Protein AF-A0A359B6L3-F1 (afdb_monomer_lite)

Radius of gyration: 20.57 Å; chains: 1; bounding box: 55×35×46 Å

pLDDT: mean 72.16, std 19.34, range [36.16, 95.44]

Foldseek 3Di:
DDDDDDDQQWKWFQDPPPRDIDIDSDQADWDADPPPRHTCRVTGIDRPDPPVPPPDPPDDDDDDDDDDDDD

Structure (mmCIF, N/CA/C/O backbone):
data_AF-A0A359B6L3-F1
#
_entry.id   AF-A0A359B6L3-F1
#
loop_
_atom_site.group_PDB
_atom_site.id
_atom_site.type_symbol
_atom_site.label_atom_id
_atom_site.label_alt_i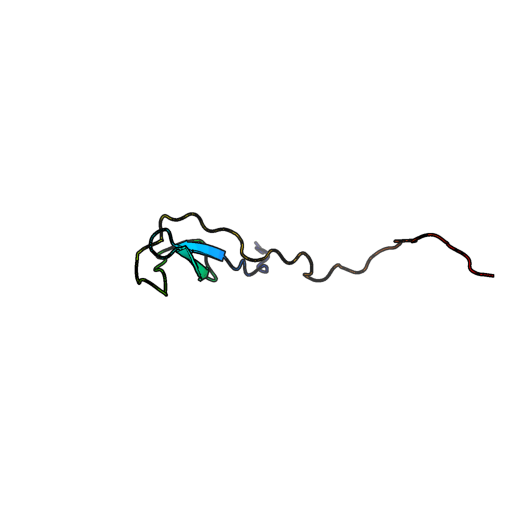d
_atom_site.label_comp_id
_atom_site.label_asym_id
_atom_site.label_entity_id
_atom_site.label_seq_id
_atom_site.pdbx_PDB_ins_code
_atom_site.Cartn_x
_atom_site.Cartn_y
_atom_site.Cartn_z
_atom_site.occupancy
_atom_site.B_iso_or_equiv
_atom_site.auth_seq_id
_atom_site.auth_comp_id
_atom_site.auth_asym_id
_atom_site.auth_atom_id
_atom_site.pdbx_PDB_model_num
ATOM 1 N N . MET A 1 1 ? 22.256 -11.603 -21.477 1.00 37.59 1 MET A N 1
ATOM 2 C CA . MET A 1 1 ? 21.482 -10.512 -20.850 1.00 37.59 1 MET A CA 1
ATOM 3 C C . MET A 1 1 ? 21.515 -10.743 -19.349 1.00 37.59 1 MET A C 1
ATOM 5 O O . MET A 1 1 ? 20.828 -11.633 -18.871 1.00 37.59 1 MET A O 1
ATOM 9 N N . LEU A 1 2 ? 22.396 -10.053 -18.625 1.00 36.16 2 LEU A N 1
ATOM 10 C CA . LEU A 1 2 ? 22.457 -10.142 -17.165 1.00 36.16 2 LEU A CA 1
ATOM 11 C C . LEU A 1 2 ? 21.679 -8.948 -16.612 1.00 36.16 2 LEU A C 1
ATOM 13 O O . LEU A 1 2 ? 22.170 -7.825 -16.646 1.00 36.16 2 LEU A O 1
ATOM 17 N N . VAL A 1 3 ? 20.443 -9.181 -16.175 1.00 49.00 3 VAL A N 1
ATOM 18 C CA . VAL A 1 3 ? 19.695 -8.195 -15.389 1.00 49.00 3 VAL A CA 1
ATOM 19 C C . VAL A 1 3 ? 20.234 -8.309 -13.969 1.00 49.00 3 VAL A C 1
ATOM 21 O O . VAL A 1 3 ? 20.063 -9.344 -13.324 1.00 49.00 3 VAL A O 1
ATOM 24 N N . VAL A 1 4 ? 20.953 -7.285 -13.520 1.00 48.25 4 VAL A N 1
ATOM 25 C CA . VAL A 1 4 ? 21.466 -7.182 -12.153 1.00 48.25 4 VAL A CA 1
ATOM 26 C C . VAL A 1 4 ? 20.287 -7.211 -11.170 1.00 48.25 4 VAL A C 1
ATOM 28 O O . VAL A 1 4 ? 19.542 -6.249 -11.033 1.00 48.25 4 VAL A O 1
ATOM 31 N N . LYS A 1 5 ? 20.073 -8.367 -10.536 1.00 58.47 5 LYS A N 1
ATOM 32 C CA . LYS A 1 5 ? 19.181 -8.546 -9.385 1.00 58.47 5 LYS A CA 1
ATOM 33 C C . LYS A 1 5 ? 19.912 -8.054 -8.140 1.00 58.47 5 LYS A C 1
ATOM 35 O O . LYS A 1 5 ? 21.030 -8.508 -7.910 1.00 58.47 5 LYS A O 1
ATOM 40 N N . GLY A 1 6 ? 19.283 -7.211 -7.323 1.00 52.97 6 GLY A N 1
ATOM 41 C CA . GLY A 1 6 ? 19.787 -6.982 -5.967 1.00 52.97 6 GLY A CA 1
ATOM 42 C C . GLY A 1 6 ? 19.526 -5.612 -5.360 1.00 52.97 6 GLY A C 1
ATOM 43 O O . GLY A 1 6 ? 20.472 -4.979 -4.916 1.00 52.97 6 GLY A O 1
ATOM 44 N N . LEU A 1 7 ? 18.266 -5.192 -5.293 1.00 54.56 7 LEU A N 1
ATOM 45 C CA . LEU A 1 7 ? 17.722 -4.471 -4.143 1.00 54.56 7 LEU A CA 1
ATOM 46 C C . LEU A 1 7 ? 16.347 -5.098 -3.927 1.00 54.56 7 LEU A C 1
ATOM 48 O O . LEU A 1 7 ? 15.494 -5.040 -4.809 1.00 54.56 7 LEU A O 1
ATOM 52 N N . GLU A 1 8 ? 16.177 -5.8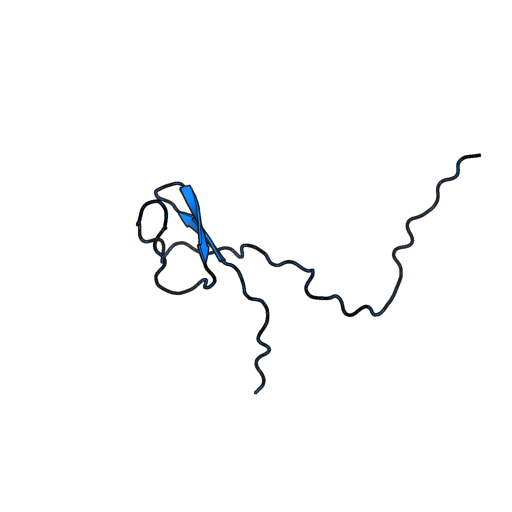33 -2.834 1.00 58.22 8 GLU A N 1
ATOM 53 C CA . GLU A 1 8 ? 14.856 -6.314 -2.439 1.00 58.22 8 GLU A CA 1
ATOM 54 C C . GLU A 1 8 ? 14.102 -5.087 -1.945 1.00 58.22 8 GLU A C 1
ATOM 56 O O . GLU A 1 8 ? 14.199 -4.714 -0.777 1.00 58.22 8 GLU A O 1
ATOM 61 N N . ASP A 1 9 ? 13.460 -4.382 -2.874 1.00 68.31 9 ASP A N 1
ATOM 62 C CA . ASP A 1 9 ? 12.634 -3.235 -2.544 1.00 68.31 9 ASP A CA 1
ATOM 63 C C . ASP A 1 9 ? 11.541 -3.726 -1.585 1.00 68.31 9 ASP A C 1
ATOM 65 O O . ASP A 1 9 ? 10.609 -4.433 -1.969 1.00 68.31 9 ASP A O 1
ATOM 69 N N . LEU A 1 10 ? 11.687 -3.405 -0.299 1.00 81.44 10 LEU A N 1
ATOM 70 C CA . LEU A 1 10 ? 10.604 -3.550 0.658 1.00 81.44 10 LEU A CA 1
ATOM 71 C C . LEU A 1 10 ? 9.611 -2.440 0.331 1.00 81.44 10 LEU A C 1
ATOM 73 O O . LEU A 1 10 ? 9.966 -1.264 0.343 1.00 81.44 10 LEU A O 1
ATOM 77 N N . PHE A 1 11 ? 8.378 -2.799 0.018 1.00 86.00 11 PHE A N 1
ATOM 78 C CA . PHE A 1 11 ? 7.306 -1.860 -0.270 1.00 86.00 11 PHE A CA 1
ATOM 79 C C . PHE A 1 11 ? 6.440 -1.677 0.967 1.00 86.00 11 PHE A C 1
ATOM 81 O O . PHE A 1 11 ? 6.197 -2.621 1.718 1.00 86.00 11 PHE A O 1
ATOM 88 N N . LYS A 1 12 ? 5.940 -0.463 1.152 1.00 90.12 12 LYS A N 1
ATOM 89 C CA . LYS A 1 12 ? 4.998 -0.083 2.197 1.00 90.12 12 LYS A CA 1
ATOM 90 C C . LYS A 1 12 ? 3.740 0.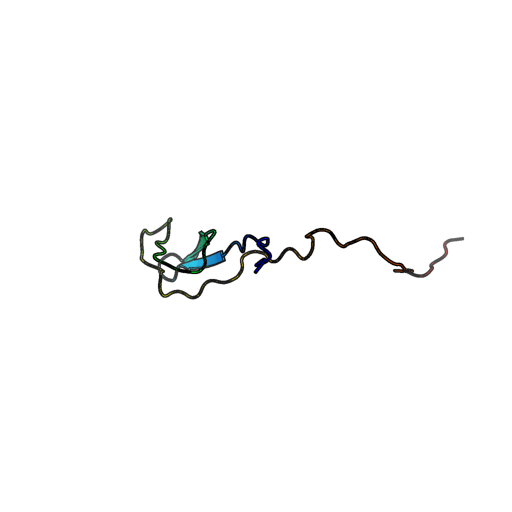494 1.554 1.00 90.12 12 LYS A C 1
ATOM 92 O O . LYS A 1 12 ? 3.829 1.276 0.617 1.00 90.12 12 LYS A O 1
ATOM 97 N N . LYS A 1 13 ? 2.570 0.151 2.081 1.00 90.75 13 LYS A N 1
ATOM 98 C CA . LYS A 1 13 ? 1.285 0.791 1.780 1.00 90.75 13 LYS A CA 1
ATOM 99 C C . LYS A 1 13 ? 0.613 1.197 3.081 1.00 90.75 13 LYS A C 1
ATOM 101 O O . LYS A 1 13 ? 0.589 0.411 4.024 1.00 90.75 13 LYS A O 1
ATOM 106 N N . VAL A 1 14 ? 0.019 2.385 3.118 1.00 93.38 14 VAL A N 1
ATOM 107 C CA . VAL A 1 14 ? -0.842 2.804 4.232 1.00 93.38 14 VAL A CA 1
ATOM 108 C C . VAL A 1 14 ? -2.275 2.392 3.915 1.00 93.38 14 VAL A C 1
ATOM 110 O O . VAL A 1 14 ? -2.802 2.717 2.850 1.00 93.38 14 VAL A O 1
ATOM 113 N N . CYS A 1 15 ? -2.917 1.643 4.810 1.00 93.56 15 CYS A N 1
ATOM 114 C CA . CYS A 1 15 ? -4.290 1.204 4.589 1.00 93.56 15 CYS A CA 1
ATOM 115 C C . CYS A 1 15 ? -5.285 2.373 4.761 1.00 93.56 15 CYS A C 1
ATOM 117 O O . CYS A 1 15 ? -5.334 2.949 5.842 1.00 93.56 15 CYS A O 1
ATOM 119 N N . PRO A 1 16 ? -6.157 2.688 3.785 1.00 93.12 16 PRO A N 1
ATOM 120 C CA . PRO A 1 16 ? -7.135 3.776 3.916 1.00 93.12 16 PRO A CA 1
ATOM 121 C C . PRO A 1 16 ? -8.317 3.438 4.841 1.00 93.12 16 PRO A C 1
ATOM 123 O O . PRO A 1 16 ? -9.127 4.307 5.138 1.00 93.12 16 PRO A O 1
ATOM 126 N N . TYR A 1 17 ? -8.446 2.178 5.272 1.00 93.75 17 TYR A N 1
ATOM 127 C CA . TYR A 1 17 ? -9.559 1.718 6.108 1.00 93.75 17 TYR A CA 1
ATOM 128 C C . TYR A 1 17 ? -9.206 1.684 7.595 1.00 93.75 17 TYR A C 1
ATOM 130 O O . TYR A 1 17 ? -10.025 2.057 8.428 1.00 93.75 17 TYR A O 1
ATOM 138 N N . CYS A 1 18 ? -8.000 1.218 7.933 1.00 94.12 18 CYS A N 1
ATOM 139 C CA . CYS A 1 18 ? -7.539 1.116 9.320 1.00 94.12 18 CYS A CA 1
ATOM 140 C C . CYS A 1 18 ? -6.340 2.013 9.641 1.00 94.12 18 CYS A C 1
ATOM 142 O O . CYS A 1 18 ? -5.927 2.049 10.791 1.00 94.12 18 CYS A O 1
ATOM 144 N N . HIS A 1 19 ? -5.793 2.720 8.646 1.00 93.56 19 HIS A N 1
ATOM 145 C CA . HIS A 1 19 ? -4.638 3.620 8.760 1.00 93.56 19 HIS A CA 1
ATOM 146 C C . HIS A 1 19 ? -3.329 2.965 9.228 1.00 93.56 19 HIS A C 1
ATOM 148 O O . HIS A 1 19 ? -2.369 3.668 9.522 1.00 93.56 19 HIS A O 1
ATOM 154 N N . GLU A 1 20 ? -3.262 1.632 9.221 1.00 93.25 20 GLU A N 1
ATOM 155 C CA . GLU A 1 20 ? -2.055 0.881 9.571 1.00 93.25 20 GLU A CA 1
ATOM 156 C C . GLU A 1 20 ? -1.110 0.713 8.374 1.00 93.25 20 GLU A C 1
ATOM 158 O O . GLU A 1 20 ? -1.534 0.604 7.213 1.00 93.25 20 GLU A O 1
ATOM 163 N N . ASP A 1 21 ? 0.180 0.620 8.686 1.00 91.00 21 ASP A N 1
ATOM 164 C CA . ASP A 1 21 ? 1.259 0.394 7.731 1.00 91.00 21 ASP A CA 1
ATOM 165 C C . ASP A 1 21 ? 1.361 -1.087 7.343 1.00 91.00 21 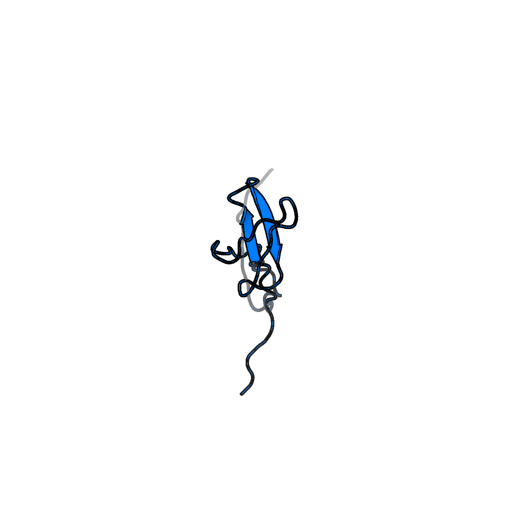ASP A C 1
ATOM 167 O O . ASP A 1 21 ? 1.684 -1.941 8.165 1.00 91.00 21 ASP A O 1
ATOM 171 N N . SER A 1 22 ? 1.156 -1.408 6.069 1.00 86.25 22 SER A N 1
ATOM 172 C CA . SER A 1 22 ? 1.353 -2.752 5.528 1.00 86.25 22 SER A CA 1
ATOM 173 C C . SER A 1 22 ? 2.646 -2.819 4.721 1.00 86.25 22 SER A C 1
ATOM 175 O O . SER A 1 22 ? 2.877 -1.970 3.865 1.00 86.25 22 SER A O 1
ATOM 177 N N . TYR A 1 23 ? 3.469 -3.842 4.957 1.00 86.56 23 TYR A N 1
ATOM 178 C CA . TYR A 1 23 ? 4.735 -4.059 4.253 1.00 86.56 23 TYR A CA 1
ATOM 179 C C . TYR A 1 23 ? 4.663 -5.311 3.372 1.00 86.56 23 TYR A C 1
ATOM 181 O O . TYR A 1 23 ? 4.053 -6.308 3.758 1.00 86.56 23 TYR A O 1
ATOM 189 N N . SER A 1 24 ? 5.295 -5.273 2.199 1.00 84.00 24 SER A N 1
ATOM 190 C CA . SER A 1 24 ? 5.378 -6.398 1.262 1.00 84.00 24 SER A CA 1
ATOM 191 C C . SER A 1 24 ? 6.710 -6.388 0.520 1.00 84.00 24 SER A C 1
ATOM 193 O O . SER A 1 24 ? 7.271 -5.333 0.248 1.00 84.00 24 SER A O 1
ATOM 195 N N . ALA A 1 25 ? 7.198 -7.564 0.133 1.00 80.81 25 ALA A N 1
ATOM 196 C CA . ALA A 1 25 ? 8.373 -7.705 -0.731 1.00 80.81 25 ALA A CA 1
ATOM 197 C C . ALA A 1 25 ? 8.059 -7.451 -2.223 1.00 80.81 25 ALA A C 1
ATOM 199 O O . ALA A 1 25 ? 8.924 -7.604 -3.081 1.00 80.81 25 ALA A O 1
ATOM 200 N N . SER A 1 26 ? 6.809 -7.107 -2.555 1.00 80.38 26 SER A N 1
ATOM 201 C CA . SER A 1 26 ? 6.389 -6.765 -3.913 1.00 80.38 26 SER A CA 1
ATOM 202 C C . SER A 1 26 ? 5.441 -5.571 -3.915 1.00 80.38 26 SER A C 1
ATOM 204 O O . SER A 1 26 ? 4.469 -5.540 -3.162 1.00 80.38 26 SER A O 1
ATOM 206 N N . GLY A 1 27 ? 5.711 -4.601 -4.790 1.00 80.06 27 GLY A N 1
ATOM 207 C CA . GLY A 1 27 ? 4.857 -3.436 -5.019 1.00 80.06 27 GLY A CA 1
ATOM 208 C C . GLY A 1 27 ? 3.682 -3.713 -5.962 1.00 80.06 27 GLY A C 1
ATOM 209 O O . GLY A 1 27 ? 2.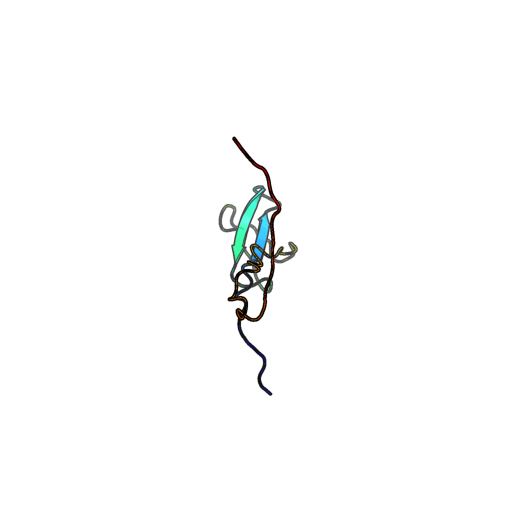838 -2.844 -6.163 1.00 80.06 27 GLY A O 1
ATOM 210 N N . VAL A 1 28 ? 3.613 -4.905 -6.558 1.00 78.69 28 VAL A N 1
ATOM 211 C CA . VAL A 1 28 ? 2.611 -5.264 -7.569 1.00 78.69 28 VAL A CA 1
ATOM 212 C C . VAL A 1 28 ? 1.811 -6.494 -7.148 1.00 78.69 28 VAL A C 1
ATOM 214 O O . VAL A 1 28 ? 2.287 -7.335 -6.390 1.00 78.69 28 VAL A O 1
ATOM 217 N N . GLY A 1 29 ? 0.600 -6.621 -7.688 1.00 86.50 29 GLY A N 1
ATOM 218 C CA . GLY A 1 29 ? -0.282 -7.759 -7.433 1.00 86.50 29 GLY A CA 1
ATOM 219 C C . GLY A 1 29 ? -1.267 -7.536 -6.287 1.00 86.50 29 GLY A C 1
ATOM 220 O O . GLY A 1 29 ? -1.378 -6.438 -5.743 1.00 86.50 29 GLY A O 1
ATOM 221 N N . ASN A 1 30 ? -2.023 -8.591 -5.969 1.00 90.50 30 ASN A N 1
ATOM 222 C CA . ASN A 1 30 ? -3.076 -8.535 -4.961 1.00 90.50 30 ASN A CA 1
ATOM 223 C C . ASN A 1 30 ? -2.475 -8.273 -3.577 1.00 90.50 30 ASN A C 1
ATOM 225 O O . ASN A 1 30 ? -1.660 -9.060 -3.092 1.00 90.50 30 ASN A O 1
ATOM 229 N N . TRP A 1 31 ? -2.903 -7.188 -2.945 1.00 91.69 31 TRP A N 1
ATOM 230 C CA . TRP A 1 31 ? -2.436 -6.792 -1.627 1.00 91.69 31 TRP A CA 1
ATOM 231 C C . TRP A 1 31 ? -3.633 -6.594 -0.708 1.00 91.69 31 TRP A C 1
ATOM 233 O O . TRP A 1 31 ? -4.455 -5.699 -0.903 1.00 91.69 31 TRP A O 1
ATOM 243 N N . VAL A 1 32 ? -3.711 -7.431 0.321 1.00 93.88 32 VAL A N 1
ATOM 244 C CA . VAL A 1 32 ? -4.732 -7.357 1.366 1.00 93.88 32 VAL A CA 1
ATOM 245 C C . VAL A 1 32 ? -4.086 -6.838 2.644 1.00 93.88 32 VAL A C 1
ATOM 247 O O . VAL A 1 32 ? -3.010 -7.293 3.030 1.00 93.88 32 VAL A O 1
ATOM 250 N N . CYS A 1 33 ? -4.722 -5.868 3.296 1.00 92.88 33 CYS A N 1
ATOM 251 C CA . CYS A 1 33 ? -4.246 -5.344 4.567 1.00 92.88 33 CYS A CA 1
ATOM 252 C C . CYS A 1 33 ? -4.293 -6.454 5.636 1.00 92.88 33 CYS A C 1
ATOM 254 O O . CYS A 1 33 ? -5.371 -7.003 5.873 1.00 92.88 33 CYS A O 1
ATOM 256 N N . PRO A 1 34 ? -3.183 -6.763 6.332 1.00 91.56 34 PRO A N 1
ATOM 257 C CA . PRO A 1 34 ? -3.150 -7.845 7.318 1.00 91.56 34 PRO A CA 1
ATOM 258 C C . PRO A 1 34 ? -3.920 -7.513 8.605 1.00 91.56 34 PRO A C 1
ATOM 260 O O . PRO A 1 34 ? -4.235 -8.415 9.373 1.00 91.56 34 PRO A O 1
ATOM 263 N N . TYR A 1 35 ? -4.239 -6.237 8.838 1.00 94.19 35 TYR A N 1
ATOM 264 C CA . TYR A 1 35 ? -4.904 -5.777 10.059 1.00 94.19 35 TYR A CA 1
ATOM 265 C C . TYR A 1 35 ? -6.428 -5.758 9.929 1.00 94.19 35 TYR A C 1
ATOM 267 O O . TYR A 1 35 ? -7.131 -6.184 10.839 1.00 94.19 35 TYR A O 1
ATOM 275 N N . CYS A 1 36 ? -6.953 -5.283 8.794 1.00 94.25 36 CYS A N 1
ATOM 276 C CA . CYS A 1 36 ? -8.400 -5.154 8.578 1.00 94.25 36 CYS A CA 1
ATOM 277 C C . CYS A 1 36 ? -8.952 -6.048 7.462 1.00 94.25 36 CYS A C 1
ATOM 279 O O . CYS A 1 36 ? -10.146 -5.995 7.177 1.00 94.25 36 CYS A O 1
ATOM 281 N N . SER A 1 37 ? -8.105 -6.864 6.824 1.00 95.38 37 SER A N 1
ATOM 282 C CA . SER A 1 37 ? -8.467 -7.759 5.712 1.00 95.38 37 SER A CA 1
ATOM 283 C C . SER A 1 37 ? -9.083 -7.061 4.490 1.00 95.38 37 SER A C 1
ATOM 285 O O . SER A 1 37 ? -9.645 -7.719 3.618 1.00 95.38 37 SER A O 1
ATOM 287 N N . GLN A 1 38 ? -8.968 -5.734 4.396 1.00 95.44 38 GLN A N 1
ATOM 288 C CA . GLN A 1 38 ? -9.450 -4.971 3.249 1.00 95.44 38 GLN A CA 1
ATOM 289 C C . GLN A 1 38 ? -8.469 -5.040 2.084 1.00 95.44 38 GLN A C 1
ATOM 291 O O . GLN A 1 38 ? -7.249 -5.066 2.272 1.00 95.44 38 GLN A O 1
ATOM 296 N N . ASN A 1 39 ? -9.009 -5.028 0.869 1.00 93.75 39 ASN A N 1
ATOM 297 C CA . ASN A 1 39 ? -8.200 -4.986 -0.338 1.00 93.75 39 ASN A CA 1
ATOM 298 C C . ASN A 1 39 ? -7.587 -3.585 -0.513 1.00 93.75 39 ASN A C 1
ATOM 300 O O . ASN A 1 39 ? -8.297 -2.581 -0.536 1.00 93.75 39 ASN A O 1
ATOM 304 N N . ILE A 1 40 ? -6.260 -3.536 -0.624 1.00 92.31 40 ILE A N 1
ATOM 305 C CA . ILE A 1 40 ? -5.450 -2.329 -0.839 1.00 92.31 40 ILE A CA 1
ATOM 306 C C . ILE A 1 40 ? -4.549 -2.478 -2.076 1.00 92.31 40 ILE A C 1
ATOM 308 O O . ILE A 1 40 ? -3.487 -1.861 -2.183 1.00 92.31 40 ILE A O 1
ATOM 312 N N . THR A 1 41 ? -4.963 -3.318 -3.024 1.00 91.81 41 THR A N 1
ATOM 313 C CA . THR A 1 41 ? -4.261 -3.547 -4.293 1.00 91.81 41 THR A CA 1
ATOM 314 C C . THR A 1 41 ? -4.078 -2.241 -5.058 1.00 91.81 41 THR A C 1
ATOM 316 O O . THR A 1 41 ? -2.958 -1.936 -5.461 1.00 91.81 41 THR A O 1
ATOM 319 N N . ASP A 1 42 ? -5.134 -1.430 -5.145 1.00 89.94 42 ASP A N 1
ATOM 320 C CA . ASP A 1 42 ? -5.141 -0.150 -5.864 1.00 89.94 42 ASP A CA 1
ATOM 321 C C . ASP A 1 42 ? -4.432 0.995 -5.122 1.00 89.94 42 ASP A C 1
ATOM 323 O O . ASP A 1 42 ? -4.223 2.069 -5.684 1.00 89.94 42 ASP A O 1
ATOM 327 N N . VAL A 1 43 ? -4.034 0.791 -3.862 1.00 88.50 43 VAL A N 1
ATOM 328 C CA . VAL A 1 43 ? -3.266 1.792 -3.108 1.00 88.50 43 VAL A CA 1
ATOM 329 C C . VAL A 1 43 ? -1.836 1.820 -3.639 1.00 88.50 43 VAL A C 1
ATOM 331 O O . VAL A 1 43 ? -1.211 0.770 -3.793 1.00 88.50 43 VAL A O 1
ATOM 334 N N . GLN A 1 44 ? -1.298 3.008 -3.910 1.00 87.88 44 GLN A N 1
ATOM 335 C CA . GLN A 1 44 ? 0.066 3.152 -4.411 1.00 87.88 44 GLN A CA 1
ATOM 336 C C . GLN A 1 44 ? 1.085 2.770 -3.319 1.00 87.88 44 GLN A C 1
ATOM 338 O O . GLN A 1 44 ? 1.001 3.300 -2.212 1.00 87.88 44 GLN A O 1
ATOM 343 N N . PRO A 1 45 ? 2.023 1.842 -3.587 1.00 85.44 45 PRO A N 1
ATOM 344 C CA . PRO A 1 45 ? 3.083 1.517 -2.644 1.00 85.44 45 PRO A CA 1
ATOM 345 C C . PRO A 1 45 ? 4.202 2.560 -2.669 1.00 85.44 45 PRO A C 1
ATOM 347 O O . PRO A 1 45 ? 4.588 3.066 -3.721 1.00 85.44 45 PRO A O 1
ATOM 350 N N . GLU A 1 46 ? 4.774 2.796 -1.500 1.00 85.62 46 GLU A N 1
ATOM 351 C CA . GLU A 1 46 ? 6.003 3.546 -1.279 1.00 85.62 46 GLU A CA 1
ATOM 352 C C . GLU A 1 46 ? 7.164 2.570 -1.036 1.00 85.62 46 GLU A C 1
ATOM 354 O O . GLU A 1 46 ? 6.963 1.446 -0.573 1.00 85.62 46 GLU A O 1
ATOM 359 N N . THR A 1 47 ? 8.401 2.967 -1.333 1.00 80.19 47 THR A N 1
ATOM 360 C CA . THR A 1 47 ? 9.584 2.168 -0.988 1.00 80.19 47 THR A CA 1
ATOM 361 C C . THR A 1 47 ? 9.916 2.348 0.496 1.00 80.19 47 THR A C 1
ATOM 363 O O . THR A 1 47 ? 10.298 3.423 0.949 1.00 80.19 47 THR A O 1
ATOM 366 N N . ALA A 1 48 ? 9.789 1.271 1.268 1.00 73.38 48 ALA A N 1
ATOM 367 C CA . ALA A 1 48 ? 9.969 1.212 2.720 1.00 73.38 48 ALA A CA 1
ATOM 368 C C . ALA A 1 48 ? 11.439 1.246 3.178 1.00 73.38 48 ALA A C 1
ATOM 370 O O . ALA A 1 48 ? 11.723 1.136 4.369 1.00 73.38 48 ALA A O 1
ATOM 371 N N . GLY A 1 49 ? 12.384 1.393 2.251 1.00 62.41 49 GLY A N 1
ATOM 372 C CA . GLY A 1 49 ? 13.792 1.536 2.583 1.00 62.41 49 GLY A CA 1
ATOM 373 C C . GLY A 1 49 ? 14.700 1.321 1.386 1.00 62.41 49 GLY A C 1
ATOM 374 O O . GLY A 1 49 ? 15.128 0.206 1.122 1.00 62.41 49 GLY A O 1
ATOM 375 N N . TYR A 1 50 ? 15.092 2.407 0.721 1.00 53.69 50 TYR A N 1
ATOM 376 C CA . TYR A 1 50 ? 16.372 2.429 0.019 1.00 53.69 50 TYR A CA 1
ATOM 377 C C . TYR A 1 50 ? 17.449 2.747 1.058 1.00 53.69 50 TYR A C 1
ATOM 379 O O . TYR A 1 50 ? 17.740 3.913 1.340 1.00 53.69 50 TYR A O 1
ATOM 387 N N . ASN A 1 51 ? 18.023 1.719 1.684 1.00 51.06 51 ASN A N 1
ATOM 388 C CA . ASN A 1 51 ? 19.238 1.943 2.451 1.00 51.06 51 ASN A CA 1
ATOM 389 C C . ASN A 1 51 ? 20.370 2.197 1.446 1.00 51.06 51 ASN A C 1
ATOM 391 O O . ASN A 1 51 ? 20.795 1.279 0.748 1.00 51.06 51 ASN A O 1
ATOM 395 N N . LYS A 1 52 ? 20.890 3.431 1.380 1.00 48.44 52 LYS A N 1
ATOM 396 C CA . LYS A 1 52 ? 22.069 3.763 0.553 1.00 48.44 52 LYS A CA 1
ATOM 397 C C . LYS A 1 52 ? 23.349 3.029 1.008 1.00 48.44 52 LYS A C 1
ATOM 399 O O . LYS A 1 52 ? 24.420 3.332 0.499 1.00 48.44 52 LYS A O 1
ATOM 404 N N . HIS A 1 53 ? 23.262 2.115 1.980 1.00 50.00 53 HIS A N 1
ATOM 405 C CA . HIS A 1 53 ? 24.354 1.294 2.508 1.00 50.00 53 HIS A CA 1
ATOM 406 C C . HIS A 1 53 ? 24.315 -0.165 2.005 1.00 50.00 53 HIS A C 1
ATOM 408 O O . HIS A 1 53 ? 24.602 -1.094 2.756 1.00 50.00 53 HIS A O 1
ATOM 414 N N . TYR A 1 54 ? 24.011 -0.397 0.726 1.00 47.66 54 TYR A N 1
ATOM 415 C CA . TYR A 1 54 ? 24.670 -1.505 0.016 1.00 47.66 54 TYR A CA 1
ATOM 416 C C . TYR A 1 54 ? 26.139 -1.086 -0.190 1.00 47.66 54 TYR A C 1
ATOM 418 O O . TYR A 1 54 ? 26.369 0.108 -0.392 1.00 47.66 54 TYR A O 1
ATOM 426 N N . PRO A 1 55 ? 27.140 -1.979 -0.051 1.00 45.41 55 PRO A N 1
ATOM 427 C CA . PRO A 1 55 ? 28.517 -1.585 0.229 1.00 45.41 55 PRO A CA 1
ATOM 428 C C . PRO A 1 55 ? 29.014 -0.559 -0.784 1.00 45.41 55 PRO A C 1
ATOM 430 O O . PRO A 1 55 ? 29.117 -0.830 -1.981 1.00 45.41 55 PRO A O 1
ATOM 433 N N . VAL A 1 56 ? 29.341 0.627 -0.267 1.00 48.94 56 VAL A N 1
ATOM 434 C CA . VAL A 1 56 ? 30.218 1.565 -0.951 1.00 48.94 56 VAL A CA 1
ATOM 435 C C . VAL A 1 56 ? 31.462 0.757 -1.304 1.00 48.94 56 VAL A C 1
ATOM 437 O O . VAL A 1 56 ? 32.139 0.218 -0.426 1.00 48.94 56 VAL A O 1
ATOM 440 N N . ASN A 1 57 ? 31.744 0.615 -2.596 1.00 55.66 57 ASN A N 1
ATOM 441 C CA . ASN A 1 57 ? 33.083 0.248 -3.016 1.00 55.66 57 ASN A CA 1
ATOM 442 C C . ASN A 1 57 ? 33.986 1.337 -2.433 1.00 55.66 57 ASN A C 1
ATOM 444 O O . ASN A 1 57 ? 33.932 2.483 -2.880 1.00 55.66 57 ASN A O 1
ATOM 448 N N . ILE A 1 58 ? 34.733 0.996 -1.379 1.00 55.00 58 ILE A N 1
ATOM 449 C CA . ILE A 1 58 ? 35.747 1.850 -0.767 1.00 55.00 58 ILE A CA 1
ATOM 450 C C . ILE A 1 58 ? 36.794 2.099 -1.847 1.00 55.00 58 ILE A C 1
ATOM 452 O O . ILE A 1 58 ? 37.729 1.330 -2.046 1.00 55.00 58 ILE A O 1
ATOM 456 N N . ALA A 1 59 ? 36.590 3.174 -2.589 1.00 53.31 59 ALA A N 1
ATOM 457 C CA . ALA A 1 59 ? 37.588 3.787 -3.421 1.00 53.31 59 ALA A CA 1
ATOM 458 C C . ALA A 1 59 ? 37.380 5.299 -3.327 1.00 53.31 59 ALA A C 1
ATOM 460 O O . ALA A 1 59 ? 36.587 5.879 -4.063 1.00 53.31 59 ALA A O 1
ATOM 461 N N . LYS A 1 60 ? 38.219 5.874 -2.458 1.00 53.38 60 LYS A N 1
ATOM 462 C CA . LYS A 1 60 ? 38.781 7.230 -2.518 1.00 53.38 60 LYS A CA 1
ATOM 463 C C . LYS A 1 60 ? 38.038 8.321 -1.735 1.00 53.38 60 LYS A C 1
ATOM 465 O O . LYS A 1 60 ? 37.108 8.951 -2.213 1.00 53.38 60 LYS A O 1
ATOM 470 N N . GLU A 1 61 ? 38.561 8.487 -0.520 1.00 53.44 61 GLU A N 1
ATOM 471 C CA . GLU A 1 61 ? 39.175 9.719 -0.002 1.00 53.44 61 GLU A CA 1
ATOM 472 C C . GLU A 1 61 ? 38.300 10.948 0.333 1.00 53.44 61 GLU A C 1
ATOM 474 O O . GLU A 1 61 ? 37.609 11.533 -0.492 1.00 53.44 61 GLU A O 1
ATOM 479 N N . ASP A 1 62 ? 38.499 11.367 1.591 1.00 55.75 62 ASP A N 1
ATOM 480 C 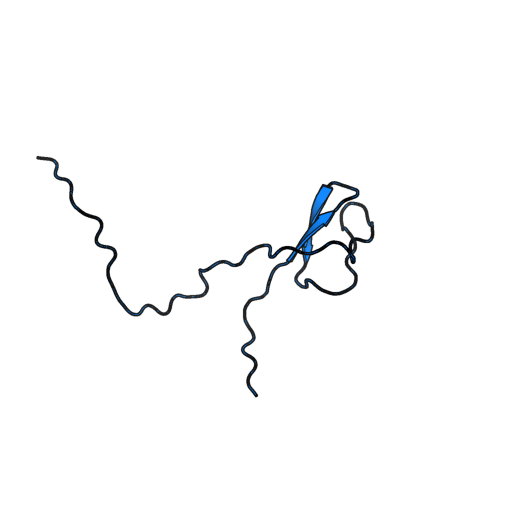CA . ASP A 1 62 ? 38.522 12.740 2.105 1.00 55.75 62 ASP A CA 1
ATOM 481 C C . ASP A 1 62 ? 37.217 13.435 2.516 1.00 55.75 62 ASP A C 1
ATOM 483 O O . ASP A 1 62 ? 36.753 14.393 1.902 1.00 55.75 62 ASP A O 1
ATOM 487 N N . MET A 1 63 ? 36.750 13.098 3.724 1.00 52.34 63 MET A N 1
ATOM 488 C CA . MET A 1 63 ? 36.098 14.073 4.607 1.00 52.34 63 MET A CA 1
ATOM 489 C C . MET A 1 63 ? 37.087 14.537 5.684 1.00 52.34 63 MET A C 1
ATOM 491 O O . MET A 1 63 ? 37.155 13.988 6.782 1.00 52.34 63 MET A O 1
ATOM 495 N N . LYS A 1 64 ? 37.869 15.576 5.367 1.00 57.44 64 LYS A N 1
ATOM 496 C CA . LYS A 1 64 ? 38.576 16.372 6.379 1.00 57.44 64 LYS A CA 1
ATOM 497 C C . LYS A 1 64 ? 37.558 17.266 7.086 1.00 57.44 64 LYS A C 1
ATOM 499 O O . LYS A 1 64 ? 37.192 18.310 6.552 1.00 57.44 64 LYS A O 1
ATOM 504 N N . HIS A 1 65 ? 37.125 16.888 8.288 1.00 46.16 65 HIS A N 1
ATOM 505 C CA . HIS A 1 65 ? 36.503 17.848 9.197 1.00 46.16 65 HIS A CA 1
ATOM 506 C C . HIS A 1 65 ? 37.599 18.620 9.936 1.00 46.16 65 HIS A C 1
ATOM 508 O O . HIS A 1 65 ? 38.517 18.041 10.520 1.00 46.16 65 HIS A O 1
ATOM 514 N N . GLY A 1 66 ? 37.533 19.942 9.821 1.00 43.09 66 GLY A N 1
ATOM 515 C CA . GLY A 1 66 ? 38.501 20.873 10.370 1.00 43.09 66 GLY A CA 1
ATOM 516 C C . GLY A 1 66 ? 38.502 20.932 11.898 1.00 43.09 66 GLY A C 1
ATOM 517 O O . GLY A 1 66 ? 37.470 20.830 12.543 1.00 43.09 66 GLY A O 1
ATOM 518 N N . LYS A 1 67 ? 39.719 21.106 12.423 1.00 54.47 67 LYS A N 1
ATOM 519 C CA . LYS A 1 67 ? 40.154 22.025 13.490 1.00 54.47 67 LYS A CA 1
ATOM 520 C C . LYS A 1 67 ? 39.097 22.475 14.519 1.00 54.47 67 LYS A C 1
ATOM 522 O O . LYS A 1 67 ? 38.238 23.267 14.167 1.00 54.47 67 LYS A O 1
ATOM 527 N N . GLU A 1 68 ? 39.356 22.214 15.805 1.00 49.41 68 GLU A N 1
ATOM 528 C CA . GLU A 1 68 ? 39.514 23.298 16.792 1.00 49.41 68 GLU A CA 1
ATOM 529 C C . GLU A 1 68 ? 40.349 22.855 18.010 1.00 49.41 68 GLU A C 1
ATOM 531 O O . GLU A 1 68 ? 40.309 21.709 18.449 1.00 49.41 68 GLU A O 1
ATOM 536 N N . ASN A 1 69 ? 41.165 23.787 18.501 1.00 50.50 69 ASN A N 1
ATOM 537 C CA . ASN A 1 69 ? 42.155 23.647 19.563 1.00 50.50 69 ASN A CA 1
ATOM 538 C C . ASN A 1 69 ? 41.503 23.636 20.952 1.00 50.50 69 ASN A C 1
ATOM 540 O O . ASN A 1 69 ? 40.550 24.377 21.187 1.00 50.50 69 ASN A O 1
ATOM 544 N N . LYS A 1 70 ? 42.130 22.975 21.932 1.00 51.97 70 LYS A N 1
ATOM 545 C CA . LYS A 1 70 ? 42.056 23.468 23.311 1.00 51.97 70 LYS A CA 1
ATOM 546 C C . LYS A 1 70 ? 43.395 23.291 24.021 1.00 51.97 70 LYS A C 1
ATOM 548 O O . LYS A 1 70 ? 43.903 22.184 24.145 1.00 51.97 70 LYS A O 1
ATOM 553 N N . LYS A 1 71 ? 43.955 24.454 24.342 1.00 54.56 71 LYS A N 1
ATOM 554 C CA . LYS A 1 71 ? 45.192 24.728 25.073 1.00 54.56 71 LYS A CA 1
ATOM 555 C C . LYS A 1 71 ? 45.124 24.214 26.506 1.00 54.56 71 LYS A C 1
ATOM 557 O O . LYS A 1 71 ? 44.010 24.270 27.073 1.00 54.56 71 LYS A O 1
#

Secondary structure (DSSP, 8-state):
----------EEEE-TTT--EEEES-SSS--B-TTT--B-TTSPPEES---S-SPP---------------

Sequence (71 aa):
MLVVKGLEDLFKKVCPYCHEDSYSASGVGNWVCPYCSQNITDVQPETAGYNKHYPVNIAKEDMKHGKENKK